Protein AF-A0A1F6EW68-F1 (afdb_monomer)

Secondary structure (DSSP, 8-state):
-------EE--TTPEEEEEHHHHHS-SSS--STTEEEEEETTEEEEEE--EETTEE-EEEEHHHHHHHHHHH-TTS-GGGEEEEEEE-TTS-EEEEEEEHHHHHHHHHTT-

Sequence (111 aa):
MSKQIRLIYASPGTFLYFPLPMVIHPKGNRGLDEWGVCECTNLFWLGGEAFVGGQNVLGVSSLDISEKRDETYADWGEEEIYVSVGIDGNGNLTWFLLNQEEYEKRKEMLH

Radius of gyration: 13.83 Å; Cα contacts (8 Å, |Δi|>4): 187; chains: 1; bounding box: 33×28×34 Å

Solvent-accessible surface area (backbone atoms only — not comparable to full-atom values): 6403 Å² total; per-residue (Å²): 131,86,81,72,74,60,77,41,80,44,62,78,71,38,71,47,80,40,57,33,58,74,42,64,54,53,82,76,94,54,52,45,74,42,19,18,42,28,48,58,95,52,34,34,33,66,42,58,67,47,69,58,98,86,38,76,27,54,72,42,36,15,40,62,51,50,54,51,38,54,73,76,46,64,90,55,59,54,90,42,29,29,41,35,37,32,29,41,98,84,71,45,83,45,73,50,78,35,46,56,69,59,46,52,56,54,56,61,75,75,110

Mean predicted aligned error: 4.74 Å

Foldseek 3Di:
DPPDFDKDADDAVDKDKDQLCLALVDPDPDDQQQWGWFDDPRIITTDGFDDDPNDTRCQDGSVNVVVQCCVPPVPDDSRQKIKIWHAHPVRHIDIDMDGNVRVVVVVVVVD

pLDDT: mean 88.57, std 12.16, range [33.88, 97.56]

Nearest PDB structures (foldseek):
  5i2b-assembly1_A-2  TM=6.300E-01  e=1.618E+00  Burkholderia ambifaria IOP40-10
  3pn5-assembly1_A  TM=6.794E-01  e=2.209E+00  Arabidopsis thaliana
  5t8z-assembly1_A  TM=6.203E-01  e=1.950E+00  Burkholderia multivorans ATCC 17616
  8oix-assembly1_Q  TM=4.019E-01  e=3.871E+00  Trichomonas vaginalis G3
  2zmv-assembly1_A  TM=3.120E-01  e=3.418E+00  Homo sapiens

Organism: NCBI:txid1798509

Structure (mmCIF, N/CA/C/O backbone):
data_AF-A0A1F6EW68-F1
#
_entry.id   AF-A0A1F6EW68-F1
#
loop_
_atom_site.group_PDB
_atom_site.id
_atom_site.type_symbol
_atom_site.label_atom_id
_atom_site.label_alt_id
_atom_site.label_comp_id
_atom_site.label_asym_id
_atom_site.label_entity_id
_atom_site.label_seq_id
_atom_site.pdbx_PDB_ins_code
_atom_site.Cartn_x
_atom_site.Cartn_y
_atom_site.Cartn_z
_atom_site.occupancy
_atom_site.B_iso_or_equiv
_atom_site.auth_seq_id
_atom_site.auth_comp_id
_atom_site.auth_asym_id
_atom_site.auth_atom_id
_atom_site.pdbx_PDB_model_num
ATOM 1 N N . MET A 1 1 ? -14.616 14.921 -14.958 1.00 34.78 1 MET A N 1
ATOM 2 C CA . MET A 1 1 ? -13.345 15.499 -14.462 1.00 34.78 1 MET A CA 1
ATOM 3 C C . MET A 1 1 ? -12.332 14.373 -14.302 1.00 34.78 1 MET A C 1
ATOM 5 O O . MET A 1 1 ? -12.539 13.514 -13.454 1.00 34.78 1 MET A O 1
ATOM 9 N N . SER A 1 2 ? -11.284 14.312 -15.128 1.00 33.88 2 SER A N 1
ATOM 10 C CA . SER A 1 2 ? -10.234 13.296 -14.977 1.00 33.88 2 SER A CA 1
ATOM 11 C C . SER A 1 2 ? -9.384 13.630 -13.747 1.00 33.88 2 SER A C 1
ATOM 13 O O . SER A 1 2 ? -8.566 14.548 -13.787 1.00 33.88 2 SER A O 1
ATOM 15 N N . LYS A 1 3 ? -9.594 12.921 -12.630 1.00 46.78 3 LYS A N 1
ATOM 16 C CA . LYS A 1 3 ? -8.702 12.994 -11.462 1.00 46.78 3 LYS A CA 1
ATOM 17 C C . LYS A 1 3 ? -7.324 12.474 -11.896 1.00 46.78 3 LYS A C 1
ATOM 19 O O . LYS A 1 3 ? -7.173 11.258 -12.028 1.00 46.78 3 LYS A O 1
ATOM 24 N N . GLN A 1 4 ? -6.393 13.398 -12.167 1.00 50.94 4 GLN A N 1
ATOM 25 C CA . GLN A 1 4 ? -4.989 13.140 -12.511 1.00 50.94 4 GLN A CA 1
ATOM 26 C C . GLN A 1 4 ? -4.402 12.074 -11.582 1.00 50.94 4 GLN A C 1
ATOM 28 O O . GLN A 1 4 ? -4.556 12.163 -10.363 1.00 50.94 4 GLN A O 1
ATOM 33 N N . ILE A 1 5 ? -3.734 11.078 -12.164 1.00 60.47 5 ILE A N 1
ATOM 34 C CA . ILE A 1 5 ? -2.821 10.201 -11.432 1.00 60.47 5 ILE A CA 1
ATOM 35 C C . ILE A 1 5 ? -1.723 11.118 -10.885 1.00 60.47 5 ILE A C 1
ATOM 37 O O . ILE A 1 5 ? -0.989 11.730 -11.659 1.00 60.47 5 ILE A O 1
ATOM 41 N N . ARG A 1 6 ? -1.679 11.311 -9.564 1.00 80.00 6 ARG A N 1
ATOM 42 C CA . ARG A 1 6 ? -0.629 12.105 -8.921 1.00 80.00 6 ARG A CA 1
ATOM 43 C C . ARG A 1 6 ? 0.552 11.181 -8.668 1.00 80.00 6 ARG A C 1
ATOM 45 O O . ARG A 1 6 ? 0.419 10.250 -7.881 1.00 80.00 6 ARG A O 1
ATOM 52 N N . LEU A 1 7 ? 1.670 11.443 -9.339 1.00 86.31 7 LEU A N 1
ATOM 53 C CA . LEU A 1 7 ? 2.957 10.889 -8.938 1.00 86.31 7 LEU A CA 1
ATOM 54 C C . LEU A 1 7 ? 3.419 11.626 -7.681 1.00 86.31 7 LEU A C 1
ATOM 56 O O . LEU A 1 7 ? 3.387 12.858 -7.637 1.00 86.31 7 LEU A O 1
ATOM 60 N N . ILE A 1 8 ? 3.828 10.870 -6.671 1.00 89.81 8 ILE A N 1
ATOM 61 C CA . ILE A 1 8 ? 4.282 11.384 -5.383 1.00 89.81 8 ILE A CA 1
ATOM 62 C C . ILE A 1 8 ? 5.697 10.870 -5.151 1.00 89.81 8 ILE A C 1
ATOM 64 O O . ILE A 1 8 ? 5.929 9.666 -5.166 1.00 89.81 8 ILE A O 1
ATOM 68 N N . TYR A 1 9 ? 6.639 11.782 -4.936 1.00 88.56 9 TYR A N 1
ATOM 69 C CA . TYR A 1 9 ? 7.972 11.424 -4.463 1.00 88.56 9 TYR A CA 1
ATOM 70 C C . TYR A 1 9 ? 7.956 11.293 -2.938 1.00 88.56 9 TYR A C 1
ATOM 72 O O . TYR A 1 9 ? 7.447 12.187 -2.258 1.00 88.56 9 TYR A O 1
ATOM 80 N N . ALA A 1 10 ? 8.532 10.218 -2.404 1.00 84.69 10 ALA A N 1
ATOM 81 C CA . ALA A 1 10 ? 8.669 10.006 -0.967 1.00 84.69 10 ALA A CA 1
ATOM 82 C C . ALA A 1 10 ? 10.088 9.542 -0.632 1.00 84.69 10 ALA A C 1
ATOM 84 O O . ALA A 1 10 ? 10.554 8.538 -1.155 1.00 84.69 10 ALA A O 1
ATOM 85 N N . SER A 1 11 ? 10.788 10.261 0.248 1.00 85.00 11 SER A N 1
ATOM 86 C CA . SER A 1 11 ? 12.129 9.853 0.685 1.00 85.00 11 SER A CA 1
ATOM 87 C C . SER A 1 11 ? 12.084 8.492 1.400 1.00 85.00 11 SER A C 1
ATOM 89 O O . SER A 1 11 ? 11.102 8.229 2.097 1.00 85.00 11 SER A O 1
ATOM 91 N N . PRO A 1 12 ? 13.134 7.654 1.321 1.00 82.31 12 PRO A N 1
ATOM 92 C CA . PRO A 1 12 ? 13.206 6.412 2.093 1.00 82.31 12 PRO A CA 1
ATOM 93 C C . PRO A 1 12 ? 12.890 6.631 3.580 1.00 82.31 12 PRO A C 1
ATOM 95 O O . PRO A 1 12 ? 13.314 7.628 4.168 1.00 82.31 12 PRO A O 1
ATOM 98 N N . GLY A 1 13 ? 12.103 5.730 4.174 1.00 80.06 13 GLY A N 1
ATOM 99 C CA . GLY A 1 13 ? 11.548 5.889 5.524 1.00 80.06 13 GLY A CA 1
ATOM 100 C C . GLY A 1 13 ? 10.295 6.774 5.621 1.00 80.06 13 GLY A C 1
ATOM 101 O O . GLY A 1 13 ? 9.715 6.878 6.701 1.00 80.06 13 GLY A O 1
ATOM 102 N N . THR A 1 14 ? 9.842 7.386 4.521 1.00 84.75 14 THR A N 1
ATOM 103 C CA . THR A 1 14 ? 8.571 8.125 4.460 1.00 84.75 14 THR A CA 1
ATOM 104 C C . THR A 1 14 ? 7.447 7.198 4.018 1.00 84.75 14 THR A C 1
ATOM 106 O O . THR A 1 14 ? 7.571 6.503 3.010 1.00 84.75 14 THR A O 1
ATOM 109 N N . PHE A 1 15 ? 6.330 7.241 4.744 1.00 87.75 15 PHE A N 1
ATOM 110 C CA . PHE A 1 15 ? 5.112 6.525 4.383 1.00 87.75 15 PHE A CA 1
ATOM 111 C C . PHE A 1 15 ? 4.075 7.470 3.778 1.00 87.75 15 PHE A C 1
ATOM 113 O O . PHE A 1 15 ? 3.807 8.551 4.307 1.00 87.75 15 PHE A O 1
ATOM 120 N N . LEU A 1 16 ? 3.492 7.042 2.664 1.00 91.56 16 LEU A N 1
ATOM 121 C CA . LEU A 1 16 ? 2.347 7.659 2.013 1.00 91.56 16 LEU A CA 1
ATOM 122 C C . LEU A 1 16 ? 1.074 6.927 2.416 1.00 91.56 16 LEU A C 1
ATOM 124 O O . LEU A 1 16 ? 1.077 5.708 2.561 1.00 91.56 16 LEU A O 1
ATOM 128 N N . TYR A 1 17 ? -0.019 7.675 2.529 1.00 92.00 17 TYR A N 1
ATOM 129 C CA . TYR A 1 17 ? -1.315 7.148 2.938 1.00 92.00 17 TYR A CA 1
ATOM 130 C C . TYR A 1 17 ? -2.340 7.360 1.826 1.00 92.00 17 TYR A C 1
ATOM 132 O O . TYR A 1 17 ? -2.549 8.488 1.371 1.00 92.00 17 TYR A O 1
ATOM 140 N N . PHE A 1 18 ? -2.996 6.280 1.414 1.00 92.56 18 PHE A N 1
ATOM 141 C CA . PHE A 1 18 ? -4.085 6.292 0.443 1.00 92.56 18 PHE A CA 1
ATOM 142 C C . PHE A 1 18 ? -5.372 5.808 1.113 1.00 92.56 18 PHE A C 1
ATOM 144 O O . PHE A 1 18 ? -5.346 4.746 1.732 1.00 92.56 18 PHE A O 1
ATOM 151 N N . PRO A 1 19 ? -6.502 6.527 0.991 1.00 94.06 19 PRO A N 1
ATOM 152 C CA . PRO A 1 19 ? -7.794 5.991 1.407 1.00 94.06 19 PRO A CA 1
ATOM 153 C C . PRO A 1 19 ? -8.071 4.681 0.670 1.00 94.06 19 PRO A C 1
ATOM 155 O O . PRO A 1 19 ? -7.911 4.631 -0.554 1.00 94.06 19 PRO A O 1
ATOM 158 N N . LEU A 1 20 ? -8.494 3.643 1.390 1.00 95.56 20 LEU A N 1
ATOM 159 C CA . LEU A 1 20 ? -8.709 2.314 0.822 1.00 95.56 20 LEU A CA 1
ATOM 160 C C . LEU A 1 20 ? -9.616 2.334 -0.422 1.00 95.56 20 LEU A C 1
ATOM 162 O O . LEU A 1 20 ? -9.203 1.748 -1.427 1.00 95.56 20 LEU A O 1
ATOM 166 N N . PRO A 1 21 ? -10.750 3.071 -0.457 1.00 94.19 21 PRO A N 1
ATOM 167 C CA . PRO A 1 21 ? -11.618 3.089 -1.632 1.00 94.19 21 PRO A CA 1
ATOM 168 C C . PRO A 1 21 ? -10.928 3.606 -2.899 1.00 94.19 21 PRO A C 1
ATOM 170 O O . PRO A 1 21 ? -11.299 3.245 -4.010 1.00 94.19 21 PRO A O 1
ATOM 173 N N . MET A 1 22 ? -9.899 4.451 -2.771 1.00 91.75 22 MET A N 1
ATOM 174 C CA . MET A 1 22 ? -9.139 4.912 -3.936 1.00 91.75 22 MET A CA 1
ATOM 175 C C . MET A 1 22 ? -8.251 3.822 -4.536 1.00 91.75 22 MET A C 1
ATOM 177 O O . MET A 1 22 ? -7.864 3.937 -5.702 1.00 91.75 22 MET A O 1
ATOM 181 N N . VAL A 1 23 ? -7.900 2.817 -3.737 1.00 93.69 23 VAL A N 1
ATOM 182 C CA . VAL A 1 23 ? -7.032 1.718 -4.138 1.00 93.69 23 VAL A CA 1
ATOM 183 C C . VAL A 1 23 ? -7.874 0.559 -4.657 1.00 93.69 23 VAL A C 1
ATOM 185 O O . VAL A 1 23 ? -7.687 0.177 -5.802 1.00 93.69 23 VAL A O 1
ATOM 188 N N . ILE A 1 24 ? -8.867 0.089 -3.895 1.00 94.19 24 ILE A N 1
ATOM 189 C CA . ILE A 1 24 ? -9.637 -1.123 -4.237 1.00 94.19 24 ILE A CA 1
ATOM 190 C C . ILE A 1 24 ? -10.794 -0.913 -5.222 1.00 94.19 24 ILE A C 1
ATOM 192 O O . ILE A 1 24 ? -11.377 -1.888 -5.680 1.00 94.19 24 ILE A O 1
ATOM 196 N N . HIS A 1 25 ? -11.102 0.329 -5.607 1.00 91.00 25 HIS A N 1
ATOM 197 C CA . HIS A 1 25 ? -12.051 0.620 -6.690 1.00 91.00 25 HIS A CA 1
ATOM 198 C C . HIS A 1 25 ? -1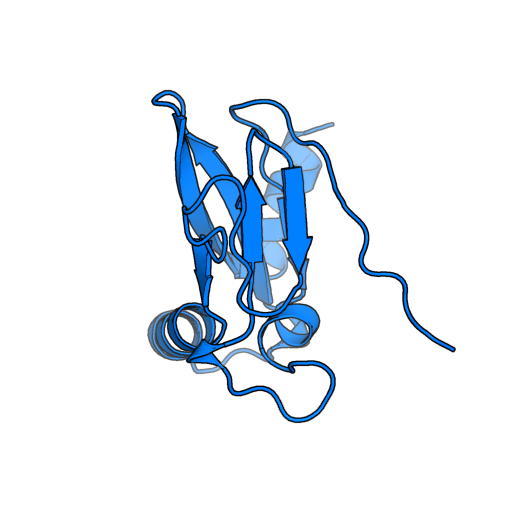1.299 1.135 -7.925 1.00 91.00 25 HIS A C 1
ATOM 200 O O . HIS A 1 25 ? -11.176 2.355 -8.116 1.00 91.00 25 HIS A O 1
ATOM 206 N N . PRO A 1 26 ? -10.748 0.231 -8.762 1.00 84.94 26 PRO A N 1
ATOM 207 C CA . PRO A 1 26 ? -9.956 0.601 -9.926 1.00 84.94 26 PRO A CA 1
ATOM 208 C C . PRO A 1 26 ? -10.737 1.492 -10.889 1.00 84.94 26 PRO A C 1
ATOM 210 O O . PRO A 1 26 ? -11.945 1.364 -11.093 1.00 84.94 26 PRO A O 1
ATOM 213 N N . LYS A 1 27 ? -10.023 2.413 -11.540 1.00 81.25 27 LYS A N 1
ATOM 214 C CA . LYS A 1 27 ? -10.613 3.244 -12.594 1.00 81.25 27 LYS A CA 1
ATOM 215 C C . LYS A 1 27 ? -10.615 2.487 -13.923 1.00 81.25 27 LYS A C 1
ATOM 217 O O . LYS A 1 27 ? -9.565 2.051 -14.392 1.00 81.25 27 LYS A O 1
ATOM 222 N N . GLY A 1 28 ? -11.767 2.458 -14.590 1.00 80.50 28 GLY A N 1
ATOM 223 C CA . GLY A 1 28 ? -11.933 1.794 -15.887 1.00 80.50 28 GLY A CA 1
ATOM 224 C C . GLY A 1 28 ? -12.245 0.303 -15.738 1.00 80.50 28 GLY A C 1
ATOM 225 O O . GLY A 1 28 ? -12.793 -0.104 -14.725 1.00 80.50 28 GLY A O 1
ATOM 226 N N . ASN A 1 29 ? -11.905 -0.501 -16.749 1.00 81.88 29 ASN A N 1
ATOM 227 C CA . ASN A 1 29 ? -12.229 -1.936 -16.800 1.00 81.88 29 ASN A CA 1
ATOM 228 C C . ASN A 1 29 ? -11.089 -2.836 -16.280 1.00 81.88 29 ASN A C 1
ATOM 230 O O . ASN A 1 29 ? -10.917 -3.938 -16.789 1.00 81.88 29 ASN A O 1
ATOM 234 N N . ARG A 1 30 ? -10.260 -2.353 -15.348 1.00 86.75 30 ARG A N 1
ATOM 235 C CA . ARG A 1 30 ? -9.121 -3.128 -14.826 1.00 86.75 30 ARG A CA 1
ATOM 236 C C . ARG A 1 30 ? -9.558 -4.055 -13.697 1.00 86.75 30 ARG A C 1
ATOM 238 O O . ARG A 1 30 ? -10.413 -3.672 -12.898 1.00 86.75 30 ARG A O 1
ATOM 245 N N . GLY A 1 31 ? -8.940 -5.232 -13.635 1.00 91.94 31 GLY A N 1
ATOM 246 C CA . GLY A 1 31 ? -9.052 -6.136 -12.491 1.00 91.94 31 GLY A CA 1
ATOM 247 C C . GLY A 1 31 ? -8.352 -5.587 -11.244 1.00 91.94 31 GLY A C 1
ATOM 248 O O . GLY A 1 31 ? -7.572 -4.634 -11.320 1.00 91.94 31 GLY A O 1
ATOM 249 N N . LEU A 1 32 ? -8.640 -6.186 -10.084 1.00 93.38 32 LEU A N 1
ATOM 250 C CA . LEU A 1 32 ? -7.983 -5.844 -8.814 1.00 93.38 32 LEU A CA 1
ATOM 251 C C . LEU A 1 32 ? -6.511 -6.284 -8.779 1.00 93.38 32 LEU A C 1
ATOM 253 O O . LEU A 1 32 ? -5.698 -5.667 -8.097 1.00 93.38 32 LEU A O 1
ATOM 257 N N . ASP A 1 33 ? -6.171 -7.326 -9.526 1.00 95.00 33 ASP A N 1
ATOM 258 C CA . ASP A 1 33 ? -4.816 -7.835 -9.743 1.00 95.00 33 ASP A CA 1
ATOM 259 C C . ASP A 1 33 ? -3.989 -6.939 -10.683 1.00 95.00 33 ASP A C 1
ATOM 261 O O . ASP A 1 33 ? -2.767 -6.892 -10.588 1.00 95.00 33 ASP A O 1
ATOM 265 N N . GLU A 1 34 ? -4.649 -6.163 -11.545 1.00 94.06 34 GLU A N 1
ATOM 266 C CA . GLU A 1 34 ? -4.011 -5.290 -12.539 1.00 94.06 34 GLU A CA 1
ATOM 267 C C . GLU A 1 34 ? -3.969 -3.808 -12.133 1.00 94.06 34 GLU A C 1
ATOM 269 O O . GLU A 1 34 ? -3.616 -2.954 -12.954 1.00 94.06 34 GLU A O 1
ATOM 274 N N . TRP A 1 35 ? -4.386 -3.468 -10.913 1.00 95.06 35 TRP A N 1
ATOM 275 C CA . TRP A 1 35 ? -4.432 -2.104 -10.383 1.00 95.06 35 TRP A CA 1
ATOM 276 C C . TRP A 1 35 ? -3.956 -2.078 -8.939 1.00 95.06 35 TRP A C 1
ATOM 278 O O . TRP A 1 35 ? -4.254 -2.986 -8.174 1.00 95.06 35 TRP A O 1
ATOM 288 N N . GLY A 1 36 ? -3.273 -1.018 -8.528 1.00 95.62 36 GLY A N 1
ATOM 289 C CA . GLY A 1 36 ? -2.876 -0.851 -7.138 1.00 95.62 36 GLY A CA 1
ATOM 290 C C . GLY A 1 36 ? -1.855 0.257 -6.960 1.00 95.62 36 GLY A C 1
ATOM 291 O O . GLY A 1 36 ? -1.921 1.295 -7.626 1.00 95.62 36 GLY A O 1
ATOM 292 N N . VAL A 1 37 ? -0.925 0.041 -6.035 1.00 95.69 37 VAL A N 1
ATOM 293 C CA . VAL A 1 37 ? 0.162 0.975 -5.746 1.00 95.69 37 VAL A CA 1
ATOM 294 C C . VAL A 1 37 ? 1.371 0.591 -6.584 1.00 95.69 37 VAL A C 1
ATOM 296 O O . VAL A 1 37 ? 1.962 -0.476 -6.409 1.00 95.69 37 VAL A O 1
ATOM 299 N N . CYS A 1 38 ? 1.760 1.494 -7.475 1.00 95.00 38 CYS A N 1
ATOM 300 C CA . CYS A 1 38 ? 2.996 1.381 -8.223 1.00 95.00 38 CYS A CA 1
ATOM 301 C C . CYS A 1 38 ? 4.141 2.110 -7.513 1.00 95.00 38 CYS A C 1
ATOM 303 O O . CYS A 1 38 ? 3.921 3.165 -6.910 1.00 95.00 38 CYS A O 1
ATOM 305 N N . GLU A 1 39 ? 5.355 1.580 -7.646 1.00 94.62 39 GLU A N 1
ATOM 306 C CA . GLU A 1 39 ? 6.587 2.181 -7.137 1.00 94.62 39 GLU A CA 1
ATOM 307 C C . GLU A 1 39 ? 7.704 2.099 -8.183 1.00 94.62 39 GLU A C 1
ATOM 309 O O . GLU A 1 39 ? 7.887 1.079 -8.844 1.00 94.62 39 GLU A O 1
ATOM 314 N N . CYS A 1 40 ? 8.445 3.194 -8.357 1.00 92.56 40 CYS A N 1
ATOM 315 C CA . CYS A 1 40 ? 9.675 3.197 -9.138 1.00 92.56 40 CYS A CA 1
ATOM 316 C C . CYS A 1 40 ? 10.637 4.273 -8.636 1.00 92.56 40 CYS A C 1
ATOM 318 O O . CYS A 1 40 ? 10.423 5.464 -8.865 1.00 92.56 40 CYS A O 1
ATOM 320 N N . THR A 1 41 ? 11.757 3.861 -8.040 1.00 89.81 41 THR A N 1
ATOM 321 C CA . THR A 1 41 ? 12.824 4.778 -7.600 1.00 89.81 41 THR A CA 1
ATOM 322 C C . THR A 1 41 ? 12.295 5.883 -6.672 1.00 89.81 41 THR A C 1
ATOM 324 O O . THR A 1 41 ? 12.561 7.067 -6.884 1.00 89.81 41 THR A O 1
ATOM 327 N N . ASN A 1 42 ? 11.530 5.501 -5.645 1.00 89.62 42 ASN A N 1
ATOM 328 C CA . ASN A 1 42 ? 10.889 6.387 -4.664 1.00 89.62 42 ASN A CA 1
ATOM 32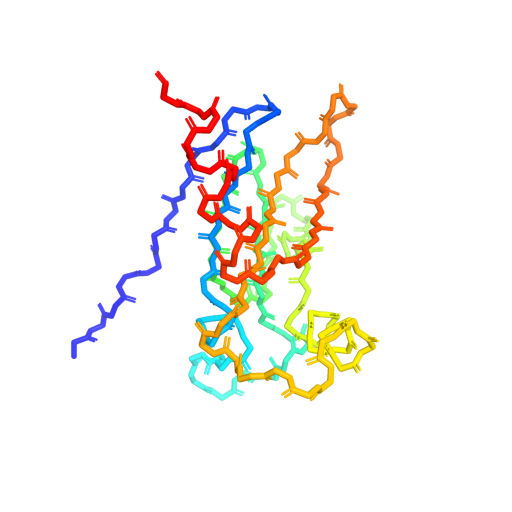9 C C . ASN A 1 42 ? 9.732 7.248 -5.211 1.00 89.62 42 ASN A C 1
ATOM 331 O O . ASN A 1 42 ? 9.273 8.181 -4.540 1.00 89.62 42 ASN A O 1
ATOM 335 N N . LEU A 1 43 ? 9.255 6.965 -6.425 1.00 92.19 43 LEU A N 1
ATOM 336 C CA . LEU A 1 43 ? 8.036 7.552 -6.977 1.00 92.19 43 LEU A CA 1
ATOM 337 C C . LEU A 1 43 ? 6.877 6.580 -6.814 1.00 92.19 43 LEU A C 1
ATOM 339 O O . LEU A 1 43 ? 6.965 5.441 -7.255 1.00 92.19 43 LEU A O 1
ATOM 343 N N . PHE A 1 44 ? 5.776 7.069 -6.257 1.00 94.06 44 PHE A N 1
ATOM 344 C CA . PHE A 1 44 ? 4.573 6.297 -5.978 1.00 94.06 44 PHE A CA 1
ATOM 345 C C . PHE A 1 44 ? 3.370 6.870 -6.717 1.00 94.06 44 PHE A C 1
ATOM 347 O O . PHE A 1 44 ? 3.206 8.092 -6.807 1.00 94.06 44 PHE A O 1
ATOM 354 N N . TRP A 1 45 ? 2.497 6.001 -7.220 1.00 93.56 45 TRP A N 1
ATOM 355 C CA . TRP A 1 45 ? 1.206 6.401 -7.778 1.00 93.56 45 TRP A CA 1
ATOM 356 C C . TRP A 1 45 ? 0.191 5.261 -7.711 1.00 93.56 45 TRP A C 1
ATOM 358 O O . TRP A 1 45 ? 0.555 4.093 -7.623 1.00 93.56 45 TRP A O 1
ATOM 368 N N . LEU A 1 46 ? -1.096 5.610 -7.789 1.00 93.25 46 LEU A N 1
ATOM 369 C CA . LEU A 1 46 ? -2.161 4.634 -8.014 1.00 93.25 46 LEU A CA 1
ATOM 370 C C . LEU A 1 46 ? -2.368 4.455 -9.510 1.00 93.25 46 LEU A C 1
ATOM 372 O O . LEU A 1 46 ? -2.608 5.432 -10.233 1.00 93.25 46 LEU A O 1
ATOM 376 N N . GLY A 1 47 ? -2.261 3.222 -9.975 1.00 92.62 47 GLY A N 1
ATOM 377 C CA . GLY A 1 47 ? -2.245 2.941 -11.394 1.00 92.62 47 GLY A CA 1
ATOM 378 C C . GLY A 1 47 ? -2.464 1.480 -11.703 1.00 92.62 47 GLY A C 1
ATOM 379 O O . GLY A 1 47 ? -2.522 0.629 -10.821 1.00 92.62 47 GLY A O 1
ATOM 380 N N . GLY A 1 48 ? -2.611 1.223 -12.996 1.00 92.06 48 GLY A N 1
ATOM 381 C CA . GLY A 1 48 ? -2.590 -0.136 -13.486 1.00 92.06 48 GLY A CA 1
ATOM 382 C C . GLY A 1 48 ? -1.173 -0.683 -13.600 1.00 92.06 48 GLY A C 1
ATOM 383 O O . GLY A 1 48 ? -0.216 0.093 -13.557 1.00 92.06 48 GLY A O 1
ATOM 384 N N . GLU A 1 49 ? -1.067 -1.989 -13.833 1.00 91.31 49 GLU A N 1
ATOM 385 C CA . GLU A 1 49 ? 0.200 -2.646 -14.148 1.00 91.31 49 GLU A CA 1
ATOM 386 C C . GLU A 1 49 ? 0.966 -1.886 -15.244 1.00 91.31 49 GLU A C 1
ATOM 388 O O . GLU A 1 49 ? 0.401 -1.463 -16.263 1.00 91.31 49 GLU A O 1
ATOM 393 N N . ALA A 1 50 ? 2.258 -1.675 -14.999 1.00 90.12 50 ALA A N 1
ATOM 394 C CA . ALA A 1 50 ? 3.154 -0.940 -15.874 1.00 90.12 50 ALA A CA 1
ATOM 395 C C . ALA A 1 50 ? 4.573 -1.502 -15.768 1.00 90.12 50 ALA A C 1
ATOM 397 O O . ALA A 1 50 ? 4.957 -2.063 -14.744 1.00 90.12 50 ALA A O 1
ATOM 398 N N . PHE A 1 51 ? 5.366 -1.301 -16.821 1.00 93.12 51 PHE A N 1
ATOM 399 C CA . PHE A 1 51 ? 6.754 -1.749 -16.878 1.00 93.12 51 PHE A CA 1
ATOM 400 C C . PHE A 1 51 ? 7.690 -0.567 -17.126 1.00 93.12 51 PHE A C 1
ATOM 402 O O . PHE A 1 51 ? 7.518 0.173 -18.097 1.00 93.12 51 PHE A O 1
ATOM 409 N N . VAL A 1 52 ? 8.705 -0.408 -16.278 1.00 90.62 52 VAL A N 1
ATOM 410 C CA . VAL A 1 52 ? 9.756 0.611 -16.419 1.00 90.62 52 VAL A CA 1
ATOM 411 C C . VAL A 1 52 ? 11.102 -0.101 -16.430 1.00 90.62 52 VAL A C 1
ATOM 413 O O . VAL A 1 52 ? 11.391 -0.907 -15.554 1.00 90.62 52 VAL A O 1
ATOM 416 N N . GLY A 1 53 ? 11.913 0.124 -17.468 1.00 90.56 53 GLY A N 1
ATOM 417 C CA . GLY A 1 53 ? 13.204 -0.566 -17.603 1.00 90.56 53 GLY A CA 1
ATOM 418 C C . GLY A 1 53 ? 13.100 -2.099 -17.675 1.00 90.56 53 GLY A C 1
ATOM 419 O O . GLY A 1 53 ? 14.060 -2.786 -17.348 1.00 90.56 53 GLY A O 1
ATOM 420 N N . GLY A 1 54 ? 11.943 -2.639 -18.079 1.00 92.25 54 GLY A N 1
ATOM 421 C CA . GLY A 1 54 ? 11.677 -4.083 -18.128 1.00 92.25 54 GLY A CA 1
ATOM 422 C C . GLY A 1 54 ? 11.227 -4.705 -16.801 1.00 92.25 54 GLY A C 1
ATOM 423 O O . GLY A 1 54 ? 10.965 -5.903 -16.766 1.00 92.25 54 GLY A O 1
ATOM 424 N N . GLN A 1 55 ? 11.103 -3.919 -15.730 1.00 92.19 55 GLN A N 1
ATOM 425 C CA . GLN A 1 55 ? 10.588 -4.372 -14.438 1.00 92.19 55 GLN A CA 1
ATOM 426 C C . GLN A 1 55 ? 9.127 -3.962 -14.275 1.00 92.19 55 GLN A C 1
ATOM 428 O O . GLN A 1 55 ? 8.767 -2.836 -14.619 1.00 92.19 55 GLN A O 1
ATOM 433 N N . ASN A 1 56 ? 8.301 -4.871 -13.752 1.00 93.69 56 ASN A N 1
ATOM 434 C CA . ASN A 1 56 ? 6.944 -4.535 -13.336 1.00 93.69 56 ASN A CA 1
ATOM 435 C C . ASN A 1 56 ? 7.024 -3.611 -12.119 1.00 93.69 56 ASN A C 1
ATOM 437 O O . ASN A 1 56 ? 7.660 -3.957 -11.126 1.00 93.69 56 ASN A O 1
ATOM 441 N N . VAL A 1 57 ? 6.406 -2.439 -12.223 1.00 94.94 57 VAL A N 1
ATOM 442 C CA . VAL A 1 57 ? 6.392 -1.430 -11.158 1.00 94.94 57 VAL A CA 1
ATOM 443 C C . VAL A 1 57 ? 5.106 -1.465 -10.337 1.00 94.94 57 VAL A C 1
ATOM 445 O O . VAL A 1 57 ? 4.952 -0.642 -9.441 1.00 94.94 57 VAL A O 1
ATOM 448 N N . LEU A 1 58 ? 4.169 -2.382 -10.612 1.00 95.50 58 LEU A N 1
ATOM 449 C CA . LEU A 1 58 ? 3.051 -2.661 -9.709 1.00 95.50 58 LEU A CA 1
ATOM 450 C C . LEU A 1 58 ? 3.593 -3.383 -8.473 1.00 95.50 58 LEU A C 1
ATOM 452 O O . LEU A 1 58 ? 3.863 -4.580 -8.502 1.00 95.50 58 LEU A O 1
ATOM 456 N N . GLY A 1 59 ? 3.797 -2.623 -7.401 1.00 94.38 59 GLY A N 1
ATOM 457 C CA . GLY A 1 59 ? 4.415 -3.128 -6.182 1.00 94.38 59 GLY A CA 1
ATOM 458 C C . GLY A 1 59 ? 3.432 -3.856 -5.270 1.00 94.38 59 GLY A C 1
ATOM 459 O O . GLY A 1 59 ? 3.801 -4.839 -4.634 1.00 94.38 59 GLY A O 1
ATOM 460 N N . VAL A 1 60 ? 2.186 -3.378 -5.209 1.00 96.00 60 VAL A N 1
ATOM 461 C CA . VAL A 1 60 ? 1.104 -4.004 -4.435 1.00 96.00 60 VAL A CA 1
ATOM 462 C C . VAL A 1 60 ? -0.188 -3.921 -5.234 1.00 96.00 60 VAL A C 1
ATOM 464 O O . VAL A 1 60 ? -0.600 -2.818 -5.610 1.00 96.00 60 VAL A O 1
ATOM 467 N N . SER A 1 61 ? -0.831 -5.062 -5.481 1.00 96.94 61 SER A N 1
ATOM 468 C CA . SER A 1 61 ? -2.117 -5.091 -6.173 1.00 96.94 61 SER A CA 1
ATOM 469 C C . SER A 1 61 ? -3.268 -4.750 -5.225 1.00 96.94 61 SER A C 1
ATOM 471 O O . SER A 1 61 ? -3.177 -4.860 -4.001 1.00 96.94 61 SER A O 1
ATOM 473 N N . SER A 1 62 ? -4.387 -4.325 -5.792 1.00 96.94 62 SER A N 1
ATOM 474 C CA . SER A 1 62 ? -5.608 -4.065 -5.031 1.00 96.94 62 SER A CA 1
ATOM 475 C C . SER A 1 62 ? -6.252 -5.351 -4.549 1.00 96.94 62 SER A C 1
ATOM 477 O O . SER A 1 62 ? -6.967 -5.319 -3.553 1.00 96.94 62 SER A O 1
ATOM 479 N N . LEU A 1 63 ? -5.974 -6.468 -5.227 1.00 97.25 63 LEU A N 1
ATOM 480 C CA . LEU A 1 63 ? -6.349 -7.796 -4.772 1.00 97.25 63 LEU A CA 1
ATOM 481 C C . LEU A 1 63 ? -5.657 -8.108 -3.439 1.00 97.25 63 LEU A C 1
ATOM 483 O O . LEU A 1 63 ? -6.357 -8.330 -2.457 1.00 97.25 63 LEU A O 1
ATOM 487 N N . ASP A 1 64 ? -4.326 -7.981 -3.368 1.00 97.56 64 ASP A N 1
ATOM 488 C CA . ASP A 1 64 ? -3.559 -8.220 -2.129 1.00 97.56 64 ASP A CA 1
ATOM 489 C C . ASP A 1 64 ? -4.054 -7.329 -0.975 1.00 97.56 64 ASP A C 1
ATOM 491 O O . ASP A 1 64 ? -4.141 -7.736 0.186 1.00 97.56 64 ASP A O 1
ATOM 495 N N . ILE A 1 65 ? -4.386 -6.076 -1.296 1.00 97.56 65 ILE A N 1
ATOM 496 C CA . ILE A 1 65 ? -4.894 -5.094 -0.335 1.00 97.56 65 ILE A CA 1
ATOM 497 C C . ILE A 1 65 ? -6.298 -5.464 0.150 1.00 97.56 65 ILE A C 1
ATOM 499 O O . ILE A 1 65 ? -6.565 -5.358 1.348 1.00 97.56 65 ILE A O 1
ATOM 503 N N . SER A 1 66 ? -7.182 -5.891 -0.754 1.00 96.75 66 SER A N 1
ATOM 504 C CA . SER A 1 66 ? -8.542 -6.319 -0.420 1.00 96.75 66 SER A CA 1
ATOM 505 C C . SER A 1 66 ? -8.524 -7.569 0.454 1.00 96.75 66 SER A C 1
ATOM 507 O O . SER A 1 66 ? -9.184 -7.591 1.489 1.00 96.75 66 SER A O 1
ATOM 509 N N . GLU A 1 67 ? -7.717 -8.569 0.094 1.00 97.12 67 GLU A N 1
ATOM 510 C CA . GLU A 1 67 ? -7.569 -9.808 0.865 1.00 97.12 67 GLU A CA 1
ATOM 511 C C . GLU A 1 67 ? -7.070 -9.509 2.284 1.00 97.12 67 GLU A C 1
ATOM 513 O O . GLU A 1 67 ? -7.692 -9.909 3.268 1.00 97.12 67 GLU A O 1
ATOM 518 N N . LYS A 1 68 ? -6.020 -8.688 2.418 1.00 97.06 68 LYS A N 1
ATOM 519 C CA . LYS A 1 68 ? -5.515 -8.283 3.737 1.00 97.06 68 LYS A CA 1
ATOM 520 C C . LYS A 1 68 ? -6.530 -7.471 4.541 1.00 97.06 68 LYS A C 1
ATOM 522 O O . LYS A 1 68 ? -6.553 -7.562 5.771 1.00 97.06 68 LYS A O 1
ATOM 527 N N . ARG A 1 69 ? -7.351 -6.647 3.882 1.00 96.00 69 ARG A N 1
ATOM 528 C CA . ARG A 1 69 ? -8.424 -5.894 4.545 1.00 96.00 69 ARG A CA 1
ATOM 529 C C . ARG A 1 69 ? -9.466 -6.839 5.112 1.0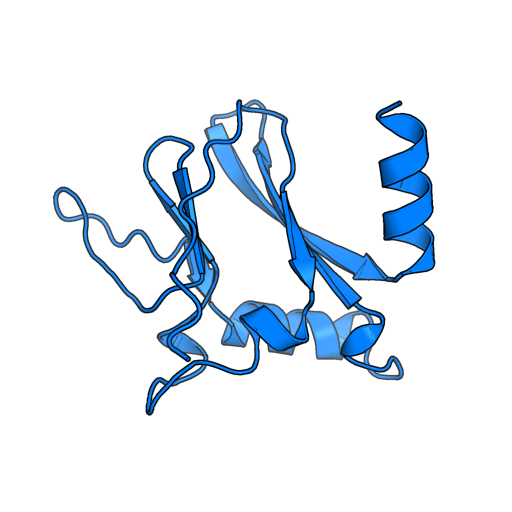0 96.00 69 ARG A C 1
ATOM 531 O O . ARG A 1 69 ? -9.857 -6.650 6.261 1.00 96.00 69 ARG A O 1
ATOM 538 N N . ASP A 1 70 ? -9.877 -7.841 4.349 1.00 95.62 70 ASP A N 1
ATOM 539 C CA . ASP A 1 70 ? -10.858 -8.824 4.804 1.00 95.62 70 ASP A CA 1
ATOM 540 C C . ASP A 1 70 ? -10.314 -9.674 5.961 1.00 95.62 70 ASP A C 1
ATOM 542 O O . ASP A 1 70 ? -11.068 -10.050 6.853 1.00 95.62 70 ASP A O 1
ATOM 546 N N . GLU A 1 71 ? -8.999 -9.899 6.023 1.00 96.38 71 GLU A N 1
ATOM 547 C CA . GLU A 1 71 ? -8.347 -10.557 7.162 1.00 96.38 71 GLU A CA 1
ATOM 548 C C . GLU A 1 71 ? -8.219 -9.659 8.406 1.00 96.38 71 GLU A C 1
ATOM 550 O O . GLU A 1 71 ? -8.393 -10.125 9.532 1.00 96.38 71 GLU A O 1
ATOM 555 N N . THR A 1 72 ? -7.879 -8.379 8.224 1.00 95.12 72 THR A N 1
ATOM 556 C CA . THR A 1 72 ? -7.474 -7.486 9.331 1.00 95.12 72 THR A CA 1
ATOM 557 C C . THR A 1 72 ? -8.639 -6.666 9.892 1.00 95.12 72 THR A C 1
ATOM 559 O O . THR A 1 72 ? -8.699 -6.410 11.094 1.00 95.12 72 THR A O 1
ATOM 562 N N . TYR A 1 73 ? -9.565 -6.242 9.031 1.00 93.88 73 TYR A N 1
ATOM 563 C CA . TYR A 1 73 ? -10.622 -5.276 9.336 1.00 93.88 73 TYR A CA 1
ATOM 564 C C . TYR A 1 73 ? -11.960 -5.665 8.674 1.00 93.88 73 TYR A C 1
ATOM 566 O O . TYR A 1 73 ? -12.657 -4.806 8.135 1.00 93.88 73 TYR A O 1
ATOM 574 N N . ALA A 1 74 ? -12.331 -6.951 8.717 1.00 91.81 74 ALA A N 1
ATOM 575 C CA . ALA A 1 74 ? -13.530 -7.499 8.061 1.00 91.81 74 ALA A CA 1
ATOM 576 C C . ALA A 1 74 ? -14.821 -6.693 8.319 1.00 91.81 74 ALA A C 1
ATOM 578 O O . ALA A 1 74 ? -15.625 -6.489 7.408 1.00 91.81 74 ALA A O 1
ATOM 579 N N . ASP A 1 75 ? -14.988 -6.212 9.554 1.00 93.31 75 ASP A N 1
ATOM 580 C CA . ASP A 1 75 ? -16.199 -5.528 10.025 1.00 93.31 75 ASP A CA 1
ATOM 581 C C . ASP A 1 75 ? -16.172 -3.998 9.839 1.00 93.31 75 ASP A C 1
ATOM 583 O O . ASP A 1 75 ? -17.131 -3.315 10.200 1.00 93.31 75 ASP A O 1
ATOM 587 N N . TRP A 1 76 ? -15.084 -3.437 9.306 1.00 93.56 76 TRP A N 1
ATOM 588 C CA . TRP A 1 76 ? -14.907 -1.987 9.178 1.00 93.56 76 TRP A CA 1
ATOM 589 C C . TRP A 1 76 ? -15.369 -1.465 7.818 1.00 93.56 76 TRP A C 1
ATOM 591 O O . TRP A 1 76 ? -15.202 -2.120 6.781 1.00 93.56 76 TRP A O 1
ATOM 601 N N . GLY A 1 77 ? -15.902 -0.241 7.800 1.00 93.69 77 GLY A N 1
ATOM 602 C CA . GLY A 1 77 ? -16.205 0.451 6.554 1.00 93.69 77 GLY A CA 1
ATOM 603 C C . GLY A 1 77 ? -14.925 0.770 5.782 1.00 93.69 77 GLY A C 1
ATOM 604 O O . GLY A 1 77 ? -13.923 1.169 6.365 1.00 93.69 77 GLY A O 1
ATOM 605 N N . GLU A 1 78 ? -14.943 0.626 4.455 1.00 93.31 78 GLU A N 1
ATOM 606 C CA . GLU A 1 78 ? -13.758 0.903 3.627 1.00 93.31 78 GLU A CA 1
ATOM 607 C C . GLU A 1 78 ? -13.238 2.340 3.798 1.00 93.31 78 GLU A C 1
ATOM 609 O O . GLU A 1 78 ? -12.032 2.566 3.798 1.00 93.31 78 GLU A O 1
ATOM 614 N N . GLU A 1 79 ? -14.141 3.306 3.989 1.00 92.12 79 GLU A N 1
ATOM 615 C CA . GLU A 1 79 ? -13.824 4.727 4.204 1.00 92.12 79 GLU A CA 1
ATOM 616 C C . GLU A 1 79 ? -13.046 4.989 5.506 1.00 92.12 79 GLU A C 1
ATOM 618 O O . GLU A 1 79 ? -12.478 6.064 5.679 1.00 92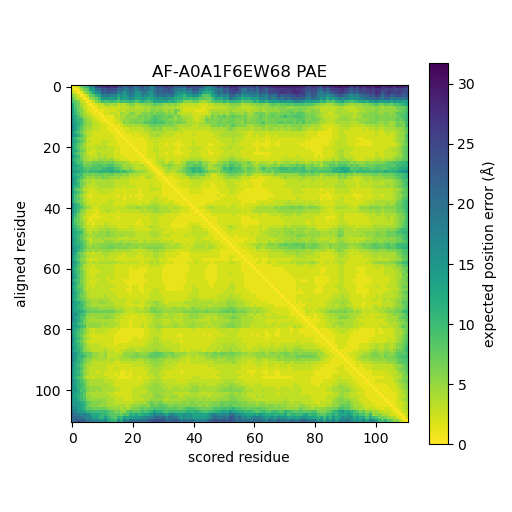.12 79 GLU A O 1
ATOM 623 N N . GLU A 1 80 ? -13.008 4.017 6.419 1.00 93.69 80 GLU A N 1
ATOM 624 C CA . GLU A 1 80 ? -12.301 4.100 7.699 1.00 93.69 80 GLU A CA 1
ATOM 625 C C . GLU A 1 80 ? -10.909 3.460 7.637 1.00 93.69 80 GLU A C 1
ATOM 627 O O . GLU A 1 80 ? -10.229 3.371 8.659 1.00 93.69 80 GLU A O 1
ATOM 632 N N . ILE A 1 81 ? -10.485 2.988 6.461 1.00 96.62 81 ILE A N 1
ATOM 633 C CA . ILE A 1 81 ? -9.236 2.255 6.271 1.00 96.62 81 ILE A CA 1
ATOM 634 C C . ILE A 1 81 ? -8.327 3.005 5.297 1.00 96.62 81 ILE A C 1
ATOM 636 O O . ILE A 1 81 ? -8.745 3.524 4.259 1.00 96.62 81 ILE A O 1
ATOM 640 N N . TYR A 1 82 ? -7.037 3.003 5.610 1.00 95.75 82 TYR A N 1
ATOM 64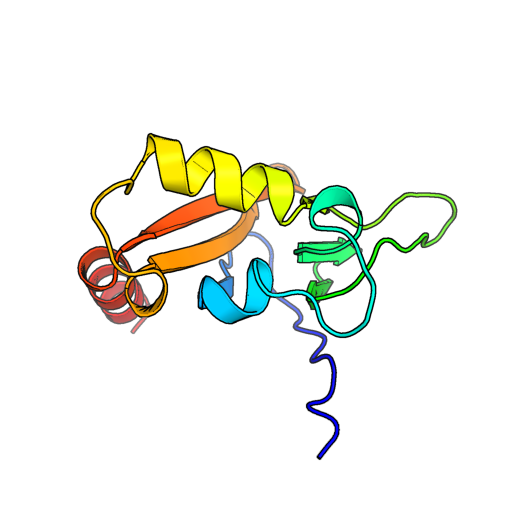1 C CA . TYR A 1 82 ? -5.980 3.577 4.793 1.00 95.75 82 TYR A CA 1
ATOM 642 C C . TYR A 1 82 ? -4.931 2.525 4.457 1.00 95.75 82 TYR A C 1
ATOM 644 O O . TYR A 1 82 ? -4.519 1.736 5.306 1.00 95.75 82 TYR A O 1
ATOM 652 N N . VAL A 1 83 ? -4.439 2.567 3.223 1.00 96.19 83 VAL A N 1
ATOM 653 C CA . VAL A 1 83 ? -3.242 1.849 2.793 1.00 96.19 83 VAL A CA 1
ATOM 654 C C . VAL A 1 83 ? -2.042 2.755 3.030 1.00 96.19 83 VAL A C 1
ATOM 656 O O . VAL A 1 83 ? -1.940 3.832 2.439 1.00 96.19 83 VAL A O 1
ATOM 659 N N . SER A 1 84 ? -1.137 2.319 3.896 1.00 94.81 84 SER A N 1
ATOM 660 C CA . SER A 1 84 ? 0.148 2.963 4.141 1.00 94.81 84 SER A CA 1
ATOM 661 C C . SER A 1 84 ? 1.227 2.246 3.340 1.00 94.81 84 SER A C 1
ATOM 663 O O . SER A 1 84 ? 1.370 1.033 3.477 1.00 94.81 84 SER A O 1
ATOM 665 N N . VAL A 1 85 ? 1.989 2.973 2.524 1.00 94.88 85 VAL A N 1
ATOM 666 C CA . VAL A 1 85 ? 3.065 2.417 1.684 1.00 94.88 85 VAL A CA 1
ATOM 667 C C . VAL A 1 85 ? 4.333 3.249 1.800 1.00 94.88 85 VAL A C 1
ATOM 669 O O . VAL A 1 85 ? 4.262 4.467 1.943 1.00 94.88 85 VAL A O 1
ATOM 672 N N . GLY A 1 86 ? 5.497 2.623 1.707 1.00 93.38 86 GLY A N 1
ATOM 673 C CA . GLY A 1 86 ? 6.775 3.326 1.732 1.00 93.38 86 GLY A CA 1
ATOM 674 C C . GLY A 1 86 ? 7.943 2.405 1.411 1.00 93.38 86 GLY A C 1
ATOM 675 O O . GLY A 1 86 ? 7.755 1.220 1.149 1.00 93.38 86 GLY A O 1
ATOM 676 N N . ILE A 1 87 ? 9.154 2.956 1.446 1.00 92.00 87 ILE A N 1
ATOM 677 C CA . ILE A 1 87 ? 10.396 2.184 1.329 1.00 92.00 87 ILE A CA 1
ATOM 678 C C . ILE A 1 87 ? 11.022 2.022 2.716 1.00 92.00 87 ILE A C 1
ATOM 680 O O .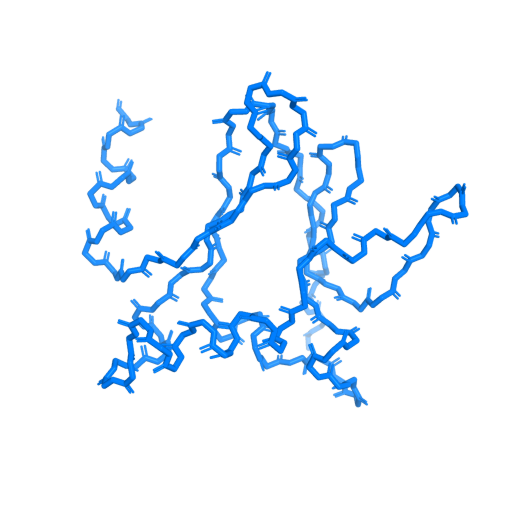 ILE A 1 87 ? 11.206 3.013 3.431 1.00 92.00 87 ILE A O 1
ATOM 684 N N . ASP A 1 88 ? 11.344 0.785 3.099 1.00 87.38 88 ASP A N 1
ATOM 685 C CA . ASP A 1 88 ? 12.024 0.476 4.357 1.00 87.38 88 ASP A CA 1
ATOM 686 C C . ASP A 1 88 ? 13.513 0.889 4.338 1.00 87.38 88 ASP A C 1
ATOM 688 O O . ASP A 1 88 ? 14.061 1.331 3.328 1.00 87.38 88 ASP A O 1
ATOM 692 N N . GLY A 1 89 ? 14.203 0.744 5.474 1.00 81.50 89 GLY A N 1
ATOM 693 C CA . GLY A 1 89 ? 15.627 1.092 5.586 1.00 81.50 89 GLY A CA 1
ATOM 694 C C . GLY A 1 89 ? 16.571 0.258 4.706 1.00 81.50 89 GLY A C 1
ATOM 695 O O . GLY A 1 89 ? 17.737 0.620 4.568 1.00 81.50 89 GLY A 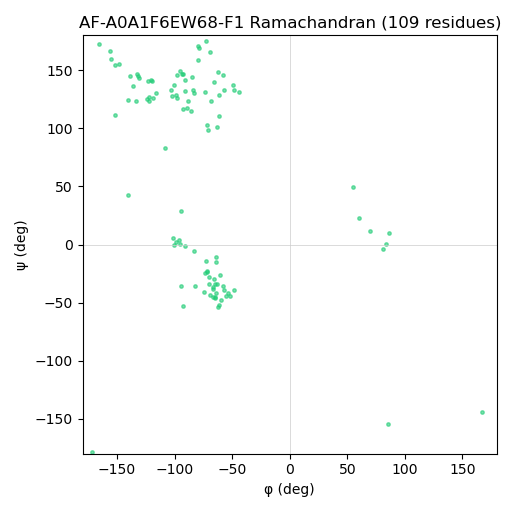O 1
ATOM 696 N N . ASN A 1 90 ? 16.080 -0.831 4.106 1.00 85.44 90 ASN A N 1
ATOM 697 C CA . ASN A 1 90 ? 16.825 -1.700 3.199 1.00 85.44 90 ASN A CA 1
ATOM 698 C C . ASN A 1 90 ? 16.510 -1.423 1.721 1.00 85.44 90 ASN A C 1
ATOM 700 O O . ASN A 1 90 ? 17.078 -2.084 0.853 1.00 85.44 90 ASN A O 1
ATOM 704 N N . GLY A 1 91 ? 15.630 -0.465 1.418 1.00 83.06 91 GLY A N 1
ATOM 705 C CA . GLY A 1 91 ? 15.229 -0.166 0.047 1.00 83.06 91 GLY A CA 1
ATOM 706 C C . GLY A 1 91 ? 14.070 -1.021 -0.471 1.00 83.06 91 GLY A C 1
ATOM 707 O O . GLY A 1 91 ? 13.777 -0.957 -1.661 1.00 83.06 91 GLY A O 1
ATOM 708 N N . ASN A 1 92 ? 13.402 -1.804 0.381 1.00 89.62 92 ASN A N 1
ATOM 709 C CA . ASN A 1 92 ? 12.269 -2.628 -0.035 1.00 89.62 92 ASN A CA 1
ATOM 710 C C . ASN A 1 92 ? 10.953 -1.871 0.116 1.00 8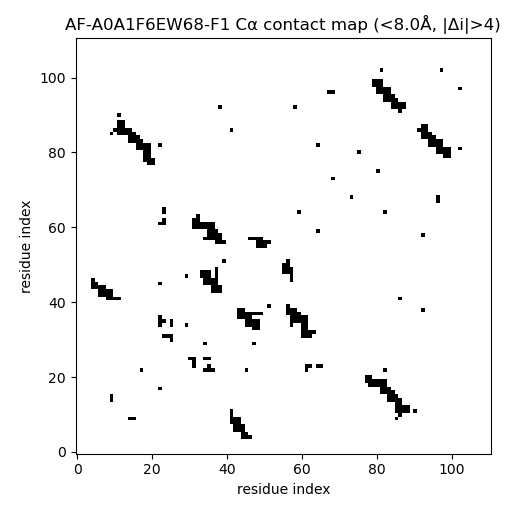9.62 92 ASN A C 1
ATOM 712 O O . ASN A 1 92 ? 10.726 -1.185 1.117 1.00 89.62 92 ASN A O 1
ATOM 716 N N . LEU A 1 93 ? 10.049 -2.074 -0.841 1.00 92.06 93 LEU A N 1
ATOM 717 C CA . LEU A 1 93 ? 8.664 -1.651 -0.699 1.00 92.06 93 LEU A CA 1
ATOM 718 C C . LEU A 1 93 ? 8.020 -2.367 0.492 1.00 92.06 93 LEU A C 1
ATOM 720 O O . LEU A 1 93 ? 8.049 -3.592 0.598 1.00 92.06 93 LEU A O 1
ATOM 724 N N . THR A 1 94 ? 7.408 -1.590 1.373 1.00 93.94 94 THR A N 1
ATOM 725 C CA . THR A 1 94 ? 6.666 -2.078 2.530 1.00 93.94 94 THR A CA 1
ATOM 726 C C . THR A 1 94 ? 5.314 -1.390 2.608 1.00 93.94 94 THR A C 1
ATOM 728 O O . THR A 1 94 ? 5.169 -0.218 2.249 1.00 93.94 94 THR A O 1
ATOM 731 N N . TRP A 1 95 ? 4.306 -2.129 3.064 1.00 95.69 95 TRP A N 1
ATOM 732 C CA . TRP A 1 95 ? 2.954 -1.612 3.186 1.00 95.69 95 TRP A CA 1
ATOM 733 C C . TRP A 1 95 ? 2.152 -2.302 4.288 1.00 95.69 95 TRP A C 1
ATOM 735 O O . TRP A 1 95 ? 2.395 -3.452 4.668 1.00 95.69 95 TRP A O 1
ATOM 745 N N . PHE A 1 96 ? 1.161 -1.586 4.804 1.00 95.81 96 PHE A N 1
ATOM 746 C CA . PHE A 1 96 ? 0.221 -2.079 5.803 1.00 95.81 96 PHE A CA 1
ATOM 747 C C . PHE A 1 96 ? -1.086 -1.292 5.745 1.00 95.81 96 PHE A C 1
ATOM 749 O O . PHE A 1 96 ? -1.168 -0.235 5.121 1.00 95.81 96 PHE A O 1
ATOM 756 N N . LEU A 1 97 ? -2.109 -1.829 6.401 1.00 96.69 97 LEU A N 1
ATOM 757 C CA . LEU A 1 97 ? -3.383 -1.153 6.581 1.00 96.69 97 LEU A CA 1
ATOM 758 C C . LEU A 1 97 ? -3.398 -0.441 7.932 1.00 96.69 97 LEU A C 1
ATOM 760 O O . LEU A 1 97 ? -2.745 -0.880 8.879 1.00 96.69 97 LEU A O 1
ATOM 764 N N . LEU A 1 98 ? -4.128 0.662 7.987 1.00 95.44 98 LEU A N 1
ATOM 765 C CA . LEU A 1 98 ? -4.438 1.395 9.205 1.00 95.44 98 LEU A CA 1
ATOM 766 C C . LEU A 1 98 ? -5.929 1.669 9.226 1.00 95.44 98 LEU A C 1
ATOM 768 O O . LEU A 1 98 ? -6.494 2.009 8.186 1.00 95.44 98 LEU A O 1
ATOM 772 N N . ASN A 1 99 ? -6.541 1.612 10.400 1.00 94.69 99 ASN A N 1
ATOM 773 C CA . ASN A 1 99 ? -7.839 2.245 10.583 1.00 94.69 99 ASN A CA 1
ATOM 774 C C . ASN A 1 99 ? -7.688 3.769 10.797 1.00 94.69 99 ASN A C 1
ATOM 776 O O . ASN A 1 99 ? -6.583 4.293 10.977 1.00 94.69 99 ASN A O 1
ATOM 780 N N . GLN A 1 100 ? -8.811 4.488 10.789 1.00 91.31 100 GLN A N 1
ATOM 781 C CA . GLN A 1 100 ? -8.872 5.941 10.972 1.00 91.31 100 GLN A CA 1
ATOM 782 C C . GLN A 1 100 ? -8.171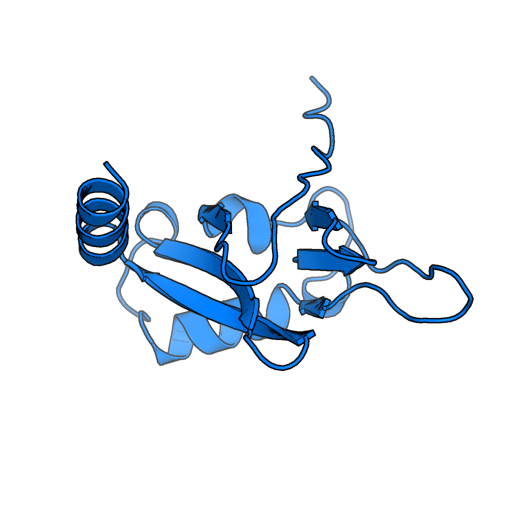 6.416 12.254 1.00 91.31 100 GLN A C 1
ATOM 784 O O . GLN A 1 100 ? -7.473 7.431 12.236 1.00 91.31 100 GLN A O 1
ATOM 789 N N . GLU A 1 101 ? -8.343 5.701 13.367 1.00 91.44 101 GLU A N 1
ATOM 790 C CA . GLU A 1 101 ? -7.763 6.080 14.658 1.00 91.44 101 GLU A CA 1
ATOM 791 C C . GLU A 1 101 ? -6.231 5.981 14.627 1.00 91.44 101 GLU A C 1
ATOM 793 O O . GLU A 1 101 ? -5.524 6.890 15.068 1.00 91.44 101 GLU A O 1
ATOM 798 N N . GLU A 1 102 ? -5.702 4.890 14.076 1.00 93.12 102 GLU A N 1
ATOM 799 C CA . GLU A 1 102 ? -4.264 4.676 13.930 1.00 93.12 102 GLU A CA 1
ATOM 800 C C . GLU A 1 102 ? -3.638 5.667 12.943 1.00 93.12 102 GLU A C 1
ATOM 802 O O . GLU A 1 102 ? -2.515 6.133 13.162 1.00 93.12 102 GLU A O 1
ATOM 807 N N . TYR A 1 103 ? -4.362 6.006 11.873 1.00 89.81 103 TYR A N 1
ATOM 808 C CA . TYR A 1 103 ? -3.947 7.018 10.908 1.00 89.81 103 TYR A CA 1
ATOM 809 C C . TYR A 1 103 ? -3.792 8.399 11.560 1.00 89.81 103 TYR A C 1
ATOM 811 O O . TYR A 1 103 ? -2.722 9.005 11.445 1.00 89.81 103 TYR A O 1
ATOM 819 N N . GLU A 1 104 ? -4.803 8.881 12.291 1.00 88.69 104 GLU A N 1
ATOM 820 C CA . GLU A 1 104 ? -4.730 10.197 12.943 1.00 88.69 104 GLU A CA 1
ATOM 821 C C . GLU A 1 104 ? -3.630 10.238 14.015 1.00 88.69 104 GLU A C 1
ATOM 823 O O . GLU A 1 104 ? -2.822 11.168 14.023 1.00 88.69 104 GLU A O 1
ATOM 828 N N . LYS A 1 105 ? -3.481 9.179 14.827 1.00 88.94 105 LYS A N 1
ATOM 829 C CA . LYS A 1 105 ? -2.373 9.064 15.798 1.00 88.94 105 LYS A CA 1
ATOM 830 C C . LYS A 1 105 ? -1.000 9.209 15.137 1.00 88.94 105 LYS A C 1
ATOM 832 O O . LYS A 1 105 ? -0.125 9.902 15.648 1.00 88.94 105 LYS A O 1
ATOM 837 N N . ARG A 1 106 ? -0.785 8.560 13.989 1.00 84.56 106 ARG A N 1
ATOM 838 C CA . ARG A 1 106 ? 0.496 8.626 13.262 1.00 84.56 106 ARG A CA 1
ATOM 839 C C . ARG A 1 106 ? 0.743 9.990 12.630 1.00 84.56 106 ARG A C 1
ATOM 841 O O . ARG A 1 106 ? 1.888 10.428 12.565 1.00 84.56 106 ARG A O 1
ATOM 848 N N . LYS A 1 107 ? -0.310 10.660 12.172 1.00 79.31 107 LYS A N 1
ATOM 849 C CA . LYS A 1 107 ? -0.230 12.006 11.599 1.00 79.31 107 LYS A CA 1
ATOM 850 C C . LYS A 1 107 ? 0.168 13.051 12.644 1.00 79.31 107 LYS A C 1
ATOM 852 O O . LYS A 1 107 ? 0.973 13.929 12.332 1.00 79.31 107 LYS A O 1
ATOM 857 N N . GLU A 1 108 ? -0.332 12.919 13.873 1.00 76.12 108 GLU A N 1
ATOM 858 C CA . GLU A 1 108 ? 0.042 13.773 15.009 1.00 76.12 108 GLU A CA 1
ATOM 859 C C . GLU A 1 108 ? 1.513 13.607 15.415 1.00 76.12 108 GLU A C 1
ATOM 861 O O . GLU A 1 108 ? 2.155 14.584 15.773 1.00 76.12 108 GLU A O 1
ATOM 866 N N . MET A 1 109 ? 2.084 12.403 15.294 1.00 67.94 109 MET A N 1
ATOM 867 C CA . MET A 1 109 ? 3.501 12.146 15.609 1.00 67.94 109 MET A CA 1
ATOM 868 C C . MET A 1 109 ? 4.496 12.725 14.589 1.00 67.94 109 MET A C 1
ATOM 870 O O . MET A 1 109 ? 5.698 12.736 14.847 1.00 67.94 109 MET A O 1
ATOM 874 N N . LEU A 1 110 ? 4.018 13.135 13.412 1.00 58.38 110 LEU A N 1
ATOM 875 C CA . LEU A 1 110 ? 4.837 13.692 12.330 1.00 58.38 110 LEU A CA 1
ATOM 876 C C . LEU A 1 110 ? 4.870 15.234 12.336 1.00 58.38 110 LEU A C 1
ATOM 878 O O . LEU A 1 110 ? 5.510 15.815 11.458 1.00 58.38 110 LEU A O 1
ATOM 882 N N . HIS A 1 111 ? 4.180 15.879 13.286 1.00 44.66 111 HIS A N 1
ATOM 883 C CA . HIS A 1 111 ? 4.183 17.330 13.526 1.00 44.66 111 HIS A CA 1
ATOM 884 C C . HIS A 1 111 ? 4.943 17.660 14.815 1.00 44.66 111 HIS A C 1
ATOM 886 O O . HIS A 1 111 ? 5.557 18.751 14.851 1.00 44.66 111 HIS A O 1
#